Protein AF-A0A431E333-F1 (afdb_monomer_lite)

Structure (mmCIF, N/CA/C/O backbone):
data_AF-A0A431E333-F1
#
_entry.id   AF-A0A431E333-F1
#
loop_
_atom_site.group_PDB
_atom_site.id
_atom_site.type_symbol
_atom_site.label_atom_id
_atom_site.label_alt_id
_atom_site.label_comp_id
_atom_site.label_asym_id
_atom_sit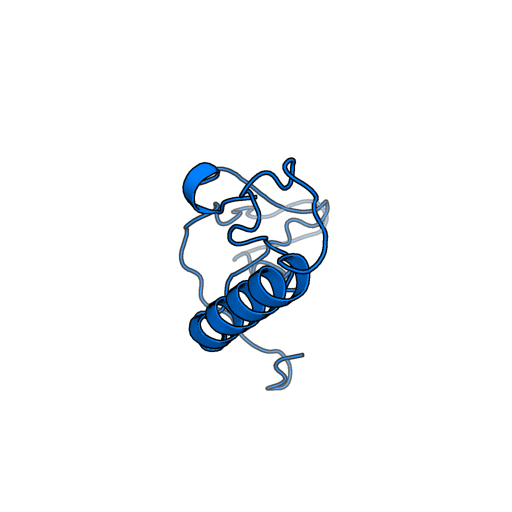e.label_entity_id
_atom_site.label_seq_id
_atom_site.pdbx_PDB_ins_code
_atom_site.Cartn_x
_atom_site.Cartn_y
_atom_site.Cartn_z
_atom_site.occupancy
_atom_site.B_iso_or_equiv
_atom_site.auth_seq_id
_atom_site.auth_comp_id
_atom_site.auth_asym_id
_atom_site.auth_atom_id
_atom_site.pdbx_PDB_model_num
ATOM 1 N N . LYS A 1 1 ? -4.246 5.863 14.102 1.00 56.84 1 LYS A N 1
ATOM 2 C CA . LYS A 1 1 ? -3.988 7.198 13.506 1.00 56.84 1 LYS A CA 1
ATOM 3 C C . LYS A 1 1 ? -4.906 7.312 12.306 1.00 56.84 1 LYS A C 1
ATOM 5 O O . LYS A 1 1 ? -4.939 6.356 11.547 1.00 56.84 1 LYS A O 1
ATOM 10 N N . ASP A 1 2 ? -5.633 8.414 12.153 1.00 65.75 2 ASP A N 1
ATOM 11 C CA . ASP A 1 2 ? -6.585 8.561 11.051 1.00 65.75 2 ASP A CA 1
ATOM 12 C C . ASP A 1 2 ? -5.867 8.695 9.695 1.00 65.75 2 ASP A C 1
ATOM 14 O O . ASP A 1 2 ? -5.075 9.621 9.508 1.00 65.75 2 ASP A O 1
ATOM 18 N N . ILE A 1 3 ? -6.151 7.790 8.752 1.00 68.19 3 ILE A N 1
ATOM 19 C CA . ILE A 1 3 ? -5.565 7.791 7.399 1.00 68.19 3 ILE A CA 1
ATOM 20 C C . ILE A 1 3 ? -5.853 9.085 6.638 1.00 68.19 3 ILE A C 1
ATOM 22 O O . ILE A 1 3 ? -5.023 9.537 5.852 1.00 68.19 3 ILE A O 1
ATOM 26 N N . GLU A 1 4 ? -7.007 9.709 6.884 1.00 74.88 4 GLU A N 1
ATOM 27 C CA . GLU A 1 4 ? -7.393 10.938 6.192 1.00 74.88 4 GLU A CA 1
ATOM 28 C C . GLU A 1 4 ? -6.539 12.120 6.655 1.00 74.88 4 GLU A C 1
ATOM 30 O O . GLU A 1 4 ? -6.183 12.985 5.857 1.00 74.88 4 GLU A O 1
ATOM 35 N N . SER A 1 5 ? -6.130 12.118 7.926 1.00 81.75 5 SER A N 1
ATOM 36 C CA . SER A 1 5 ? -5.243 13.144 8.482 1.00 81.75 5 SER A CA 1
ATOM 37 C C . SER A 1 5 ? -3.808 13.070 7.944 1.00 81.75 5 SER A C 1
ATOM 39 O O . SER A 1 5 ? -3.089 14.067 7.981 1.00 81.75 5 SER A O 1
ATOM 41 N N . GLU A 1 6 ? -3.394 11.914 7.417 1.00 83.88 6 GLU A N 1
ATOM 42 C CA . GLU A 1 6 ? -2.047 11.677 6.887 1.00 83.88 6 GLU A CA 1
ATOM 43 C C . GLU A 1 6 ? -2.019 11.576 5.350 1.00 83.88 6 GLU A C 1
ATOM 45 O O . GLU A 1 6 ? -1.005 11.175 4.772 1.00 83.88 6 GLU A O 1
ATOM 50 N N . ARG A 1 7 ? -3.100 11.964 4.659 1.00 87.31 7 ARG A N 1
ATOM 51 C CA . ARG A 1 7 ? -3.162 11.981 3.189 1.00 87.31 7 ARG A CA 1
ATOM 52 C C . ARG A 1 7 ? -1.956 12.676 2.568 1.00 87.31 7 ARG A C 1
ATOM 54 O O . ARG A 1 7 ? -1.494 13.710 3.048 1.00 87.31 7 ARG A O 1
ATOM 61 N N . ASN A 1 8 ? -1.487 12.130 1.447 1.00 91.06 8 ASN A N 1
ATOM 62 C CA . ASN A 1 8 ? -0.357 12.654 0.677 1.00 91.06 8 ASN A CA 1
ATOM 63 C C . ASN A 1 8 ? 0.981 12.685 1.453 1.00 91.06 8 ASN A C 1
ATOM 65 O O . ASN A 1 8 ? 1.946 13.306 1.003 1.00 91.06 8 ASN A O 1
ATOM 69 N N . THR A 1 9 ? 1.067 12.007 2.601 1.00 93.00 9 THR A N 1
ATOM 70 C CA . THR A 1 9 ? 2.334 11.757 3.297 1.00 93.00 9 THR A CA 1
ATOM 71 C C . THR A 1 9 ? 2.887 10.376 2.941 1.00 93.00 9 THR A C 1
ATOM 73 O O . THR A 1 9 ? 2.218 9.563 2.298 1.00 93.00 9 THR A O 1
ATOM 76 N N . ILE A 1 10 ? 4.146 10.127 3.304 1.00 92.44 10 ILE A N 1
ATOM 77 C CA . ILE A 1 10 ? 4.838 8.864 3.033 1.00 92.44 10 ILE A CA 1
ATOM 78 C C . ILE A 1 10 ? 4.897 8.058 4.329 1.00 92.44 10 ILE A C 1
ATOM 80 O O . ILE A 1 10 ? 5.399 8.548 5.341 1.00 92.44 10 ILE A O 1
ATOM 84 N N . TYR A 1 11 ? 4.440 6.808 4.270 1.00 91.50 11 TYR A N 1
ATOM 85 C CA . TYR A 1 11 ? 4.563 5.846 5.359 1.00 91.50 11 TYR A CA 1
ATOM 86 C C . TYR A 1 11 ? 5.111 4.520 4.827 1.00 91.50 11 TYR A C 1
ATOM 88 O O . TYR A 1 11 ? 4.426 3.781 4.122 1.00 91.50 11 TYR A O 1
ATOM 96 N N . THR A 1 12 ? 6.376 4.252 5.146 1.00 92.56 12 THR A N 1
ATOM 97 C CA . THR A 1 12 ? 7.148 3.106 4.656 1.00 92.56 12 THR A CA 1
ATOM 98 C C . THR A 1 12 ? 8.134 2.629 5.718 1.00 92.56 12 THR A C 1
ATOM 100 O O . THR A 1 12 ? 8.490 3.391 6.618 1.00 92.56 12 THR A O 1
ATOM 103 N N . ASP A 1 13 ? 8.597 1.388 5.601 1.00 92.75 13 ASP A N 1
ATOM 104 C CA . ASP A 1 13 ? 9.739 0.877 6.362 1.00 92.75 13 ASP A CA 1
ATOM 105 C C . ASP A 1 13 ? 11.085 1.074 5.630 1.00 92.75 13 ASP A C 1
ATOM 107 O O . ASP A 1 13 ? 11.140 1.675 4.552 1.00 92.75 13 ASP A O 1
ATOM 111 N N . GLU A 1 14 ? 12.168 0.540 6.209 1.00 92.38 14 GLU A N 1
ATOM 112 C CA . GLU A 1 14 ? 13.542 0.605 5.675 1.00 92.38 14 GLU A CA 1
ATOM 113 C C . GLU A 1 14 ? 13.709 -0.053 4.293 1.00 92.38 14 GLU A C 1
ATOM 115 O O . GLU A 1 14 ? 14.686 0.207 3.592 1.00 92.38 14 GLU A O 1
ATOM 120 N N . HIS A 1 15 ? 12.756 -0.890 3.878 1.00 91.50 15 HIS A N 1
ATOM 121 C CA . HIS A 1 15 ? 12.779 -1.611 2.608 1.00 91.50 15 HIS A CA 1
ATOM 122 C C . HIS A 1 15 ? 11.843 -1.008 1.554 1.00 91.50 15 HIS A C 1
ATOM 124 O O . HIS A 1 15 ? 11.642 -1.617 0.502 1.00 91.50 15 HIS A O 1
ATOM 130 N N . GLY A 1 16 ? 11.257 0.166 1.807 1.00 91.62 16 GLY A N 1
ATOM 131 C CA . GLY A 1 16 ? 10.318 0.779 0.866 1.00 91.62 16 GLY A CA 1
ATOM 132 C C . GLY A 1 16 ? 8.956 0.074 0.821 1.00 91.62 16 GLY A C 1
ATOM 133 O O . GLY A 1 16 ? 8.215 0.250 -0.148 1.00 91.62 16 GLY A O 1
ATOM 134 N N . ARG A 1 17 ? 8.642 -0.777 1.809 1.00 93.94 17 ARG A N 1
ATOM 135 C CA . ARG A 1 17 ? 7.364 -1.490 1.878 1.00 93.94 17 ARG A CA 1
ATOM 136 C C . ARG A 1 17 ? 6.288 -0.584 2.453 1.00 93.94 17 ARG A C 1
ATOM 138 O O . ARG A 1 17 ? 6.534 0.172 3.390 1.00 93.94 17 ARG A O 1
ATOM 145 N N . VAL A 1 18 ? 5.069 -0.730 1.950 1.00 93.69 18 VAL A N 1
ATOM 146 C CA . VAL A 1 18 ? 3.916 0.096 2.334 1.00 93.69 18 VAL A CA 1
ATOM 147 C C . VAL A 1 18 ? 2.839 -0.735 3.015 1.00 93.69 18 VAL A C 1
ATOM 149 O O . VAL A 1 18 ? 2.828 -1.961 2.927 1.00 93.69 18 VAL A O 1
ATOM 152 N N . LYS A 1 19 ? 1.913 -0.061 3.691 1.00 91.56 19 LYS A N 1
ATOM 153 C CA . LYS A 1 19 ? 0.682 -0.677 4.188 1.00 91.56 19 LYS A CA 1
ATOM 154 C C . LYS A 1 19 ? -0.494 -0.218 3.345 1.00 91.56 19 LYS A C 1
ATOM 156 O O . LYS A 1 19 ? -0.542 0.941 2.944 1.00 91.56 19 LYS A O 1
ATOM 161 N N . VAL A 1 20 ? -1.432 -1.122 3.088 1.00 89.44 20 VAL A N 1
AT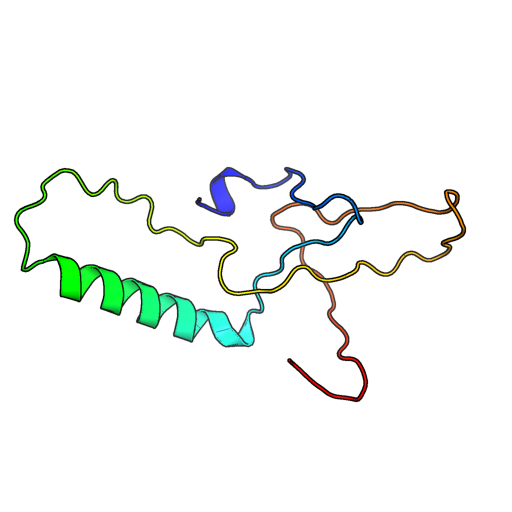OM 162 C CA . VAL A 1 20 ? -2.556 -0.875 2.181 1.00 89.44 20 VAL A CA 1
ATOM 163 C C . VAL A 1 20 ? -3.835 -1.327 2.849 1.00 89.44 20 VAL A C 1
ATOM 165 O O . VAL A 1 20 ? -3.900 -2.427 3.372 1.00 89.44 20 VAL A O 1
ATOM 168 N N . ARG A 1 21 ? -4.882 -0.509 2.797 1.00 87.25 21 ARG A N 1
ATOM 169 C CA . ARG A 1 21 ? -6.217 -0.925 3.221 1.00 87.25 21 ARG A CA 1
ATOM 170 C C . ARG A 1 21 ? -6.898 -1.666 2.071 1.00 87.25 21 ARG A C 1
ATOM 172 O O . ARG A 1 21 ? -7.261 -1.049 1.074 1.00 87.25 21 ARG A O 1
ATOM 179 N N . ILE A 1 22 ? -7.085 -2.976 2.207 1.00 87.12 22 ILE A N 1
ATOM 180 C CA . ILE A 1 22 ? -7.776 -3.779 1.192 1.00 87.12 22 ILE A CA 1
ATOM 181 C C . ILE A 1 22 ? -9.285 -3.581 1.349 1.00 87.12 22 ILE A C 1
ATOM 183 O O . ILE A 1 22 ? -9.861 -3.899 2.389 1.00 87.12 22 ILE A O 1
ATOM 187 N N . ASN A 1 23 ? -9.935 -3.076 0.300 1.00 84.62 23 ASN A N 1
ATOM 188 C CA . ASN A 1 23 ? -11.347 -2.696 0.362 1.00 84.62 23 ASN A CA 1
ATOM 189 C C . ASN A 1 23 ? -12.294 -3.881 0.636 1.00 84.62 23 ASN A C 1
ATOM 191 O O . ASN A 1 23 ? -13.363 -3.685 1.203 1.00 84.62 23 ASN A O 1
ATOM 195 N N . LEU A 1 24 ? -11.893 -5.114 0.298 1.00 84.56 24 LEU A N 1
ATOM 196 C CA . LEU A 1 24 ? -12.662 -6.331 0.593 1.00 84.56 24 LEU A CA 1
ATOM 197 C C . LEU A 1 24 ? -12.953 -6.500 2.096 1.00 84.56 24 LEU A C 1
ATOM 199 O O . LEU A 1 24 ? -14.014 -6.999 2.462 1.00 84.56 24 LEU A O 1
ATOM 203 N N . TYR A 1 25 ? -12.048 -6.033 2.960 1.00 80.94 25 TYR A N 1
ATOM 204 C CA . TYR A 1 25 ? -12.171 -6.140 4.416 1.00 80.94 25 TYR A CA 1
ATOM 205 C C . TYR A 1 25 ? -12.701 -4.858 5.077 1.00 80.94 25 TYR A C 1
ATOM 207 O O . TYR A 1 25 ? -12.770 -4.782 6.302 1.00 80.94 25 TYR A O 1
ATOM 215 N N . ALA A 1 26 ? -13.116 -3.856 4.291 1.00 79.81 26 ALA A N 1
ATOM 216 C CA . ALA A 1 26 ? -13.568 -2.561 4.802 1.00 79.81 26 ALA A CA 1
ATOM 217 C C . ALA A 1 26 ? -14.776 -2.670 5.745 1.00 79.81 26 ALA A C 1
ATOM 219 O O . ALA A 1 26 ? -14.854 -1.933 6.724 1.00 79.81 26 ALA A O 1
ATOM 220 N N . ASN A 1 27 ? -15.698 -3.595 5.462 1.00 80.50 27 ASN A N 1
ATOM 221 C CA . ASN A 1 27 ? -16.882 -3.806 6.297 1.00 80.50 27 ASN A CA 1
ATOM 222 C C . ASN A 1 27 ? -16.527 -4.506 7.616 1.00 80.50 27 ASN A C 1
ATOM 224 O O . ASN A 1 27 ? -17.082 -4.168 8.656 1.00 80.50 27 ASN A O 1
ATOM 228 N N . GLN A 1 28 ? -15.593 -5.465 7.586 1.00 78.56 28 GLN A N 1
ATOM 229 C CA . GLN A 1 28 ? -15.143 -6.149 8.800 1.00 78.56 28 GLN A CA 1
ATOM 230 C C . GLN A 1 28 ? -14.415 -5.174 9.733 1.00 78.56 28 GLN A C 1
ATOM 232 O O . GLN A 1 28 ? -14.673 -5.171 10.930 1.00 78.56 28 GLN A O 1
ATOM 237 N N . GLU A 1 29 ? -13.598 -4.277 9.174 1.00 76.38 29 GLU A N 1
ATOM 238 C CA . 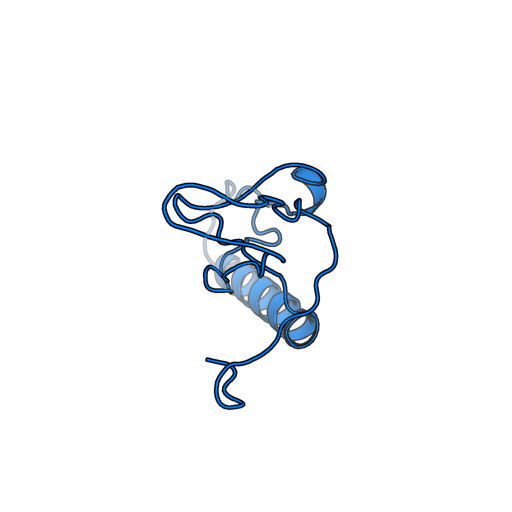GLU A 1 29 ? -12.952 -3.191 9.919 1.00 76.38 29 GLU A CA 1
ATOM 239 C C . GLU A 1 29 ? -13.977 -2.309 10.661 1.00 76.38 29 GLU A C 1
ATOM 241 O O . GLU A 1 29 ? -13.760 -1.940 11.813 1.00 76.38 29 GLU A O 1
ATOM 246 N N . GLU A 1 30 ? -15.108 -1.972 10.032 1.00 76.81 30 GLU A N 1
ATOM 247 C CA . GLU A 1 30 ? -16.174 -1.189 10.676 1.00 76.81 30 GLU A CA 1
ATOM 248 C C . GLU A 1 30 ? -16.820 -1.944 11.849 1.00 76.81 30 GLU A C 1
ATOM 250 O O . GLU A 1 30 ? -17.030 -1.371 12.922 1.00 76.81 30 GLU A O 1
ATOM 255 N N . LEU A 1 31 ? -17.090 -3.240 11.673 1.00 76.75 31 LEU A N 1
ATOM 256 C CA . LEU A 1 31 ? -17.674 -4.091 12.714 1.00 76.75 31 LEU A CA 1
ATOM 257 C C . LEU A 1 31 ? -16.724 -4.306 13.901 1.00 76.75 31 LEU A C 1
ATOM 259 O O . LEU A 1 31 ? -17.157 -4.233 15.057 1.00 76.75 31 LEU A O 1
ATOM 263 N N . ASP A 1 32 ? -15.437 -4.529 13.639 1.00 72.38 32 ASP A N 1
ATOM 264 C CA . ASP A 1 32 ? -14.424 -4.743 14.677 1.00 72.38 32 ASP A CA 1
ATOM 265 C C . ASP A 1 32 ? -14.243 -3.486 15.538 1.00 72.38 32 ASP A C 1
ATOM 267 O O . ASP A 1 32 ? -14.183 -3.567 16.768 1.00 72.38 32 ASP A O 1
ATOM 271 N N . ASN A 1 33 ? -14.254 -2.308 14.906 1.00 70.88 33 ASN A N 1
ATOM 272 C CA . ASN A 1 33 ? -14.190 -1.024 15.603 1.00 70.88 33 ASN A CA 1
ATOM 273 C C . ASN A 1 33 ? -15.414 -0.798 16.504 1.00 70.88 33 ASN A C 1
ATOM 275 O O . ASN A 1 33 ? -15.261 -0.384 17.655 1.00 70.88 33 ASN A O 1
ATOM 279 N N . ASN A 1 34 ? -16.621 -1.111 16.020 1.00 67.75 34 ASN A N 1
ATOM 280 C CA . ASN A 1 34 ? -17.840 -1.003 16.826 1.00 67.75 34 ASN A CA 1
ATOM 281 C C . ASN A 1 34 ? -17.818 -1.957 18.029 1.00 67.75 34 ASN A C 1
ATOM 283 O O . ASN A 1 34 ? -18.192 -1.556 19.131 1.00 67.75 34 ASN A O 1
ATOM 287 N N . THR A 1 35 ? -17.327 -3.185 17.840 1.00 64.94 35 THR A N 1
ATOM 288 C CA . THR A 1 35 ? -17.185 -4.180 18.917 1.00 64.94 35 THR A CA 1
ATOM 289 C C . THR A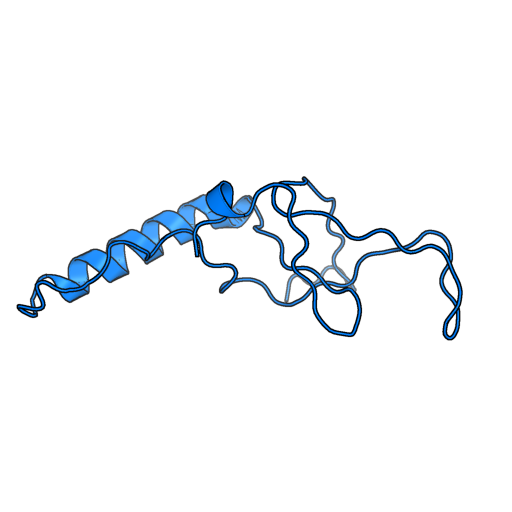 1 35 ? -16.206 -3.714 19.999 1.00 64.94 35 THR A C 1
ATOM 291 O O . THR A 1 35 ? -16.465 -3.882 21.194 1.00 64.94 35 THR A O 1
ATOM 294 N N . PHE A 1 36 ? -15.098 -3.079 19.604 1.00 60.09 36 PHE A N 1
ATOM 295 C CA . PHE A 1 36 ? -14.137 -2.490 20.541 1.00 60.09 36 PHE A CA 1
ATOM 296 C C . PHE A 1 36 ? -14.764 -1.386 21.398 1.00 60.09 36 PHE A C 1
ATOM 298 O O . PHE A 1 36 ? -14.566 -1.371 22.610 1.00 60.09 36 PHE A O 1
ATOM 305 N N . ILE A 1 37 ? -15.567 -0.505 20.793 1.00 60.34 37 ILE A N 1
ATOM 306 C CA . ILE A 1 37 ? -16.245 0.584 21.509 1.00 60.34 37 ILE A CA 1
ATOM 307 C C . ILE A 1 37 ? -17.269 0.033 22.507 1.00 60.34 37 ILE A C 1
ATOM 309 O O . ILE A 1 37 ? -17.349 0.528 23.626 1.00 60.34 37 ILE A O 1
ATOM 313 N N . THR A 1 38 ? -18.033 -1.005 22.149 1.00 57.75 38 THR A N 1
ATOM 314 C CA . THR A 1 38 ? -19.063 -1.561 23.043 1.00 57.75 38 THR A CA 1
ATOM 315 C C . THR A 1 38 ? -18.498 -2.237 24.289 1.00 57.75 38 THR A C 1
ATOM 317 O O . THR A 1 38 ? -19.132 -2.176 25.337 1.00 57.75 38 THR A O 1
ATOM 320 N N . ASN A 1 39 ? -17.307 -2.836 24.202 1.00 56.72 39 ASN A N 1
ATOM 321 C CA . ASN A 1 39 ? -16.667 -3.507 25.338 1.00 56.72 39 ASN A CA 1
ATOM 322 C C . ASN A 1 39 ? -16.020 -2.528 26.339 1.00 56.72 39 ASN A C 1
ATOM 324 O O . ASN A 1 39 ? -15.742 -2.914 27.470 1.00 56.72 39 ASN A O 1
ATOM 328 N N . ASP A 1 40 ? -15.789 -1.271 25.945 1.00 54.25 40 ASP A N 1
ATOM 329 C CA . ASP A 1 40 ? -15.178 -0.242 26.803 1.00 54.25 40 ASP A CA 1
ATOM 330 C C . ASP A 1 40 ? -16.214 0.549 27.630 1.00 54.25 40 ASP A C 1
ATOM 332 O O . ASP A 1 40 ? -15.869 1.224 28.599 1.00 54.25 40 ASP A O 1
ATOM 336 N N . ILE A 1 41 ? -17.507 0.444 27.292 1.00 58.91 41 ILE A N 1
ATOM 337 C CA . ILE A 1 41 ? -18.600 1.169 27.971 1.00 58.91 41 ILE A CA 1
ATOM 338 C C . ILE A 1 41 ? -18.768 0.722 29.439 1.00 58.91 41 ILE A C 1
ATOM 340 O O . ILE A 1 41 ? -19.245 1.502 30.263 1.00 58.91 41 ILE A O 1
ATOM 344 N N . ASP A 1 42 ? -18.302 -0.476 29.803 1.00 54.97 42 ASP A N 1
ATOM 345 C CA . ASP A 1 42 ? -18.375 -0.997 31.175 1.00 54.97 42 ASP A CA 1
ATOM 346 C C . ASP A 1 42 ? -17.253 -0.489 32.108 1.00 54.97 42 ASP A C 1
ATOM 348 O O . ASP A 1 42 ? -17.297 -0.726 33.319 1.00 54.97 42 ASP A O 1
ATOM 352 N N . THR A 1 43 ? -16.269 0.266 31.599 1.00 52.53 43 THR A N 1
ATOM 353 C CA . THR A 1 43 ? -15.179 0.821 32.417 1.00 52.53 43 THR A CA 1
ATOM 354 C C . THR A 1 43 ? -15.230 2.346 32.377 1.00 52.53 43 THR A C 1
ATOM 356 O O . THR A 1 43 ? -14.963 2.959 31.353 1.00 52.53 43 THR A O 1
ATOM 359 N N . ASN A 1 44 ? -15.560 2.988 33.505 1.00 51.56 44 ASN A N 1
ATOM 360 C CA . ASN A 1 44 ? -15.563 4.449 33.681 1.00 51.56 44 ASN A CA 1
ATOM 361 C C . ASN A 1 44 ? -14.169 5.072 33.429 1.00 51.56 44 ASN A C 1
ATOM 363 O O . ASN A 1 44 ? -13.463 5.441 34.367 1.00 51.56 44 ASN A O 1
ATOM 367 N N . SER A 1 45 ? -13.761 5.206 32.170 1.00 49.22 45 SER A N 1
ATOM 368 C CA . SER A 1 45 ? -12.524 5.858 31.753 1.00 49.22 45 SER A CA 1
ATOM 369 C C . SER A 1 45 ? -12.869 6.983 30.786 1.00 49.22 45 SER A C 1
ATOM 371 O O . SER A 1 45 ? -12.862 6.844 29.566 1.00 49.22 45 SER A O 1
ATOM 373 N N . SER A 1 46 ? -13.176 8.148 31.351 1.00 48.94 46 SER A N 1
ATOM 374 C CA . SER A 1 46 ? -13.495 9.391 30.641 1.00 48.94 46 SER A CA 1
ATOM 375 C C . SER A 1 46 ? -12.294 10.023 29.910 1.00 48.94 46 SER A C 1
ATOM 377 O O . SER A 1 46 ? -12.244 11.239 29.751 1.00 48.94 46 SER A O 1
ATOM 379 N N . ASN A 1 47 ? -11.296 9.232 29.513 1.00 50.09 47 ASN A N 1
ATOM 380 C CA . ASN A 1 47 ? -10.087 9.685 28.822 1.00 50.09 47 ASN A CA 1
ATOM 381 C C . ASN A 1 47 ? -9.708 8.777 27.648 1.00 50.09 47 ASN A C 1
ATOM 383 O O . ASN A 1 47 ? -8.541 8.722 27.257 1.00 50.09 47 ASN A O 1
ATOM 387 N N . LEU A 1 48 ? -10.670 8.075 27.051 1.00 53.06 48 LEU A N 1
ATOM 388 C CA . LEU A 1 48 ? -10.404 7.401 25.792 1.00 53.06 48 LEU A CA 1
ATOM 389 C C . LEU A 1 48 ? -10.595 8.398 24.651 1.00 53.06 48 LEU A C 1
ATOM 391 O O . LEU A 1 48 ? -11.682 8.582 24.111 1.00 53.06 48 LEU A O 1
ATOM 395 N N . SER A 1 49 ? -9.503 9.112 24.361 1.00 46.00 49 SER A N 1
ATOM 396 C CA . SER A 1 49 ? -9.322 9.878 23.131 1.00 46.00 49 SER A CA 1
ATOM 397 C C . SER A 1 49 ? -9.913 9.075 21.985 1.00 46.00 49 SER A C 1
ATOM 399 O O . SER A 1 49 ? -9.490 7.944 21.752 1.00 46.00 49 SER A O 1
ATOM 401 N N . SER A 1 50 ? -10.888 9.655 21.289 1.00 46.22 50 SER A N 1
ATOM 402 C CA . SER A 1 50 ? -11.661 9.006 20.236 1.00 46.22 50 SER A CA 1
ATOM 403 C C . SER A 1 50 ? -10.821 8.599 19.020 1.00 46.22 50 SER A C 1
ATOM 405 O O . SER A 1 50 ? -11.377 8.297 17.985 1.00 46.22 50 SER A O 1
ATOM 407 N N . ASN A 1 51 ? -9.492 8.536 19.119 1.00 46.38 51 ASN A N 1
ATOM 408 C CA . ASN A 1 51 ? -8.534 8.283 18.052 1.00 46.38 51 ASN A CA 1
ATOM 409 C C . ASN A 1 51 ? -8.460 6.828 17.545 1.00 46.38 51 ASN A C 1
ATOM 411 O O . ASN A 1 51 ? -7.479 6.471 16.884 1.00 46.38 51 ASN A O 1
ATOM 415 N N . THR A 1 52 ? -9.485 6.003 17.789 1.00 48.22 52 THR A N 1
ATOM 416 C CA . THR A 1 52 ? -9.626 4.604 17.315 1.00 48.22 52 THR A CA 1
ATOM 417 C C . THR A 1 52 ? -9.841 4.519 15.795 1.00 48.22 52 THR A C 1
ATOM 419 O O . THR A 1 52 ? -10.381 3.560 15.259 1.00 48.22 52 THR A O 1
ATOM 422 N N . TYR A 1 53 ? -9.441 5.552 15.061 1.00 49.59 53 TYR A N 1
ATOM 423 C CA . TYR A 1 53 ? -9.641 5.665 13.633 1.00 49.59 53 TYR A CA 1
ATOM 424 C C . TYR A 1 53 ? -8.556 4.888 12.890 1.00 49.59 53 TYR A C 1
ATOM 426 O O . TYR A 1 53 ? -7.358 5.167 13.047 1.00 49.59 53 TYR A O 1
ATOM 434 N N . LYS A 1 54 ? -9.022 3.952 12.056 1.00 52.91 54 LYS A N 1
ATOM 435 C CA . LYS A 1 54 ? -8.413 3.547 10.778 1.00 52.91 54 LYS A CA 1
ATOM 436 C C . LYS A 1 54 ? -6.924 3.279 10.855 1.00 52.91 54 LYS A C 1
ATOM 438 O O . LYS A 1 54 ? -6.136 3.767 10.052 1.00 52.91 54 LYS A O 1
ATOM 443 N N . SER A 1 55 ? -6.503 2.567 11.885 1.00 52.91 55 SER A N 1
ATOM 444 C CA . SER A 1 55 ? -5.084 2.355 12.043 1.00 52.91 55 SER A CA 1
ATOM 445 C C . SER A 1 55 ? -4.568 1.427 10.949 1.00 52.91 55 SER A C 1
ATOM 447 O O . SER A 1 55 ? -5.255 0.488 10.555 1.00 52.91 55 SER A O 1
ATOM 449 N N . TYR A 1 56 ? -3.330 1.638 10.500 1.00 53.81 56 TYR A N 1
ATOM 450 C CA . TYR A 1 56 ? -2.610 0.761 9.566 1.00 53.81 56 TYR A CA 1
ATOM 451 C C . TYR A 1 56 ? -2.351 -0.659 10.128 1.00 53.81 56 TYR A C 1
ATOM 453 O O . TYR A 1 56 ? -1.313 -1.267 9.862 1.00 53.81 56 TYR A O 1
ATOM 461 N N . HIS A 1 57 ? -3.178 -1.160 11.040 1.00 56.34 57 HIS A N 1
ATOM 462 C CA . HIS A 1 57 ? -2.839 -2.260 11.934 1.00 56.34 57 HIS A CA 1
ATOM 463 C C . HIS A 1 57 ? -3.268 -3.632 11.427 1.00 56.34 57 HIS A C 1
ATOM 465 O O . HIS A 1 57 ? -2.806 -4.615 11.994 1.00 56.34 57 HIS A O 1
ATOM 471 N N . HIS A 1 58 ? -4.038 -3.723 10.342 1.00 67.94 58 HIS A N 1
ATOM 472 C CA . HIS A 1 58 ? -4.536 -5.019 9.871 1.00 67.94 58 HIS A CA 1
ATOM 473 C C . HIS A 1 58 ? -3.825 -5.575 8.640 1.00 67.94 58 HIS A C 1
ATOM 475 O O . HIS A 1 58 ? -4.121 -6.696 8.249 1.00 67.94 58 HIS A O 1
ATOM 481 N N . THR A 1 59 ? -2.874 -4.845 8.045 1.00 81.56 59 THR A N 1
ATOM 482 C CA . THR A 1 59 ? -2.131 -5.355 6.884 1.00 81.56 59 THR A CA 1
ATOM 483 C C . THR A 1 59 ? -0.628 -5.426 7.140 1.00 81.56 59 THR A C 1
ATOM 485 O O . THR A 1 59 ? -0.058 -4.493 7.732 1.00 81.56 59 THR A O 1
ATOM 488 N N . PRO A 1 60 ? 0.042 -6.492 6.667 1.00 89.56 60 PRO A N 1
ATOM 489 C CA . PRO A 1 60 ? 1.494 -6.562 6.681 1.00 89.56 60 PRO A CA 1
ATOM 490 C C . PRO A 1 60 ? 2.104 -5.479 5.779 1.00 89.56 60 PRO A C 1
ATOM 492 O O . PRO A 1 60 ? 1.422 -4.818 4.992 1.00 89.56 60 PRO A O 1
ATOM 495 N N . PHE A 1 61 ? 3.413 -5.279 5.916 1.00 93.19 61 PHE A N 1
ATOM 496 C CA . PHE A 1 61 ? 4.174 -4.433 5.002 1.00 93.19 61 PHE A CA 1
ATOM 497 C C . PHE A 1 61 ? 4.359 -5.147 3.656 1.00 93.19 61 PHE A C 1
ATOM 499 O O . PHE A 1 61 ? 5.028 -6.180 3.585 1.00 93.19 61 PHE A O 1
ATOM 506 N N . LEU A 1 62 ? 3.801 -4.568 2.593 1.00 94.19 62 LEU A N 1
ATOM 507 C CA . LEU A 1 62 ? 3.812 -5.096 1.231 1.00 94.19 62 LEU A CA 1
ATOM 508 C C . LEU A 1 62 ? 4.929 -4.461 0.401 1.00 94.19 62 LEU A C 1
ATOM 510 O O . LEU A 1 62 ? 5.169 -3.254 0.468 1.00 94.19 62 LEU A O 1
ATOM 514 N N . ARG A 1 63 ? 5.615 -5.274 -0.408 1.00 94.81 63 ARG A N 1
ATOM 515 C CA . ARG A 1 63 ? 6.636 -4.785 -1.346 1.00 94.81 63 ARG A CA 1
ATOM 516 C C . ARG A 1 63 ? 5.983 -4.056 -2.515 1.00 94.81 63 ARG A C 1
ATOM 518 O O . ARG A 1 63 ? 4.993 -4.524 -3.065 1.00 94.81 63 ARG A O 1
ATOM 525 N N . VAL A 1 64 ? 6.591 -2.945 -2.920 1.00 94.31 64 VAL A N 1
ATOM 526 C CA . VAL A 1 64 ? 6.199 -2.200 -4.119 1.00 94.31 64 VAL A CA 1
ATOM 527 C C . VAL A 1 64 ? 7.024 -2.703 -5.299 1.00 94.31 64 VAL A C 1
ATOM 529 O O . VAL A 1 64 ? 8.251 -2.771 -5.222 1.00 94.31 64 VAL A O 1
ATOM 532 N N . ALA A 1 65 ? 6.359 -3.058 -6.396 1.00 93.50 65 ALA A N 1
ATOM 533 C CA . ALA A 1 65 ? 7.038 -3.417 -7.633 1.00 93.50 65 ALA A CA 1
ATOM 534 C C . ALA A 1 65 ? 7.552 -2.150 -8.332 1.00 93.50 65 ALA A C 1
ATOM 536 O O . ALA A 1 65 ? 6.766 -1.277 -8.700 1.00 93.50 65 ALA A O 1
ATOM 537 N N . SER A 1 66 ? 8.866 -2.049 -8.534 1.00 91.56 66 SER A N 1
ATOM 538 C CA . SER A 1 66 ? 9.461 -1.020 -9.388 1.00 91.56 66 SER A CA 1
ATOM 539 C C . SER A 1 66 ? 9.822 -1.600 -10.754 1.00 91.56 66 SER A C 1
ATOM 541 O O . SER A 1 66 ? 10.151 -2.779 -10.879 1.00 91.56 66 SER A O 1
ATOM 543 N N . SER A 1 67 ? 9.775 -0.768 -11.797 1.00 92.38 67 SER A N 1
ATOM 544 C CA . SER A 1 67 ? 10.061 -1.213 -13.168 1.00 92.38 67 SER A CA 1
ATOM 545 C C . SER A 1 67 ? 11.487 -1.744 -13.337 1.00 92.38 67 SER A C 1
ATOM 547 O O . SER A 1 67 ? 11.723 -2.626 -14.155 1.00 92.38 67 SER A O 1
ATOM 549 N N . ILE A 1 68 ? 12.444 -1.180 -12.591 1.00 93.44 68 ILE A N 1
ATOM 550 C CA . ILE A 1 68 ? 13.849 -1.595 -12.571 1.00 93.44 68 ILE A CA 1
ATOM 551 C C . ILE A 1 68 ? 14.365 -1.438 -11.139 1.00 93.44 68 ILE A C 1
ATOM 553 O O . ILE A 1 68 ? 14.360 -0.327 -10.604 1.00 93.44 68 ILE A O 1
ATOM 557 N N . ALA A 1 69 ? 14.860 -2.529 -10.554 1.00 90.69 69 ALA A N 1
ATOM 558 C CA . ALA A 1 69 ? 15.551 -2.547 -9.268 1.00 90.69 69 ALA A CA 1
ATOM 559 C C . ALA A 1 69 ? 16.857 -3.341 -9.372 1.00 90.69 69 ALA A C 1
ATOM 561 O O . ALA A 1 69 ? 16.931 -4.366 -10.046 1.00 90.69 69 ALA A O 1
ATOM 562 N N . SER A 1 70 ? 17.885 -2.863 -8.685 1.00 91.25 70 SER A N 1
ATOM 563 C CA . SER A 1 70 ? 19.201 -3.478 -8.558 1.00 91.25 70 SER A CA 1
ATOM 564 C C . SER A 1 70 ? 19.744 -3.240 -7.145 1.00 91.25 70 SER A C 1
ATOM 566 O O . SER A 1 70 ? 19.118 -2.589 -6.306 1.00 91.25 70 SER A O 1
ATOM 568 N N . ASN A 1 71 ? 20.932 -3.769 -6.873 1.00 91.06 71 ASN A N 1
ATOM 569 C CA . ASN A 1 71 ? 21.640 -3.583 -5.617 1.00 91.06 71 ASN A CA 1
ATOM 570 C C . ASN A 1 71 ? 21.992 -2.091 -5.429 1.00 91.06 71 ASN A C 1
ATOM 572 O O . ASN A 1 71 ? 22.868 -1.570 -6.116 1.00 91.06 71 ASN A O 1
ATOM 576 N N . HIS A 1 72 ? 21.273 -1.404 -4.534 1.00 89.88 72 HIS A N 1
ATOM 577 C CA . HIS A 1 72 ? 21.396 0.038 -4.252 1.00 89.88 72 HIS A CA 1
ATOM 578 C C . HIS A 1 72 ? 21.237 0.972 -5.477 1.00 89.88 72 HIS A C 1
ATOM 580 O O . HIS A 1 72 ? 21.714 2.105 -5.463 1.00 89.88 72 HIS A O 1
ATOM 586 N N . SER A 1 73 ? 20.571 0.531 -6.549 1.00 92.62 73 SER A N 1
ATOM 587 C CA . SER A 1 73 ? 20.319 1.350 -7.745 1.00 92.62 73 SER A CA 1
ATOM 588 C C . SER A 1 73 ? 19.016 0.935 -8.427 1.00 92.62 73 SER A C 1
ATOM 590 O O . SER A 1 73 ? 18.651 -0.235 -8.388 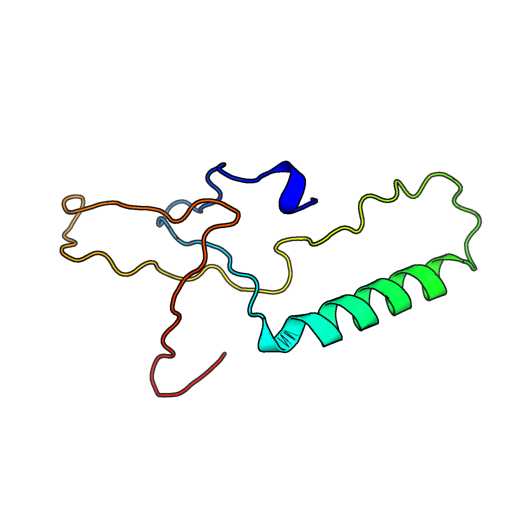1.00 92.62 73 SER A O 1
ATOM 592 N N . GLY A 1 74 ? 18.307 1.869 -9.059 1.00 92.31 74 GLY A N 1
ATOM 593 C CA . GLY A 1 74 ? 17.057 1.593 -9.770 1.00 92.31 74 GLY A CA 1
ATOM 594 C C . GLY A 1 74 ? 16.051 2.734 -9.668 1.00 92.31 74 GLY A C 1
ATOM 595 O O . GLY A 1 74 ? 16.358 3.809 -9.151 1.00 92.31 74 GLY A O 1
ATOM 596 N N . PHE A 1 75 ? 14.839 2.492 -10.163 1.00 92.69 75 PHE A N 1
ATOM 597 C CA . PHE A 1 75 ? 13.722 3.410 -9.977 1.00 92.69 75 PHE A CA 1
ATOM 598 C C . PHE A 1 75 ? 13.103 3.218 -8.598 1.00 92.69 75 PHE A C 1
ATOM 600 O O . PHE A 1 75 ? 12.862 2.092 -8.160 1.00 92.69 75 PHE A O 1
ATOM 607 N N . PHE A 1 76 ? 12.804 4.338 -7.946 1.00 89.62 76 PHE A N 1
ATOM 608 C CA . PHE A 1 76 ? 12.156 4.361 -6.647 1.00 89.62 76 PHE A CA 1
ATOM 609 C C . PHE A 1 76 ? 10.922 5.259 -6.708 1.00 89.62 76 PHE A C 1
ATOM 611 O O . PHE A 1 76 ? 11.018 6.457 -6.973 1.00 89.62 76 PHE A O 1
ATOM 618 N N . HIS A 1 77 ? 9.760 4.660 -6.478 1.00 90.44 77 HIS A N 1
ATOM 619 C CA . HIS A 1 77 ? 8.491 5.351 -6.317 1.00 90.44 77 HIS A CA 1
ATOM 620 C C . HIS A 1 77 ? 7.733 4.667 -5.182 1.00 90.44 77 HIS A C 1
ATOM 622 O O . HIS A 1 77 ? 7.547 3.452 -5.210 1.00 90.44 77 HIS A O 1
ATOM 628 N N . THR A 1 78 ? 7.314 5.447 -4.190 1.00 93.31 78 THR A N 1
ATOM 629 C CA . THR A 1 78 ? 6.557 4.954 -3.037 1.00 93.31 78 THR A CA 1
ATOM 630 C C . THR A 1 78 ? 5.154 5.550 -3.088 1.00 93.31 78 THR A C 1
ATOM 632 O O . THR A 1 78 ? 5.050 6.782 -3.086 1.00 93.31 78 THR A O 1
ATOM 635 N N . PRO A 1 79 ? 4.099 4.715 -3.114 1.00 95.25 79 PRO A N 1
ATOM 636 C CA . PRO A 1 79 ? 2.725 5.178 -2.965 1.00 95.25 79 PRO A CA 1
ATOM 637 C C . PRO A 1 79 ? 2.565 6.011 -1.693 1.00 95.25 79 PRO A C 1
ATOM 639 O O . PRO A 1 79 ? 3.110 5.670 -0.637 1.00 95.25 79 PRO A O 1
ATOM 642 N N . ARG A 1 80 ? 1.838 7.120 -1.793 1.00 93.81 80 ARG A N 1
ATOM 643 C CA . ARG A 1 80 ? 1.520 7.977 -0.652 1.00 93.81 80 ARG A CA 1
ATOM 644 C C . ARG A 1 80 ? 0.237 7.505 0.012 1.00 93.81 80 ARG A C 1
ATOM 646 O O . ARG A 1 80 ? -0.576 6.788 -0.566 1.00 93.81 80 ARG A O 1
ATOM 653 N N . ILE A 1 81 ? 0.037 7.929 1.252 1.00 91.88 81 ILE A N 1
ATOM 654 C CA . ILE A 1 81 ? -1.193 7.627 1.979 1.00 91.88 81 ILE A CA 1
ATOM 655 C C . ILE A 1 81 ? -2.383 8.249 1.243 1.00 91.88 81 ILE A C 1
ATOM 657 O O . ILE A 1 81 ? -2.411 9.456 0.984 1.00 91.88 81 ILE A O 1
ATOM 661 N N . GLY A 1 82 ? -3.368 7.409 0.929 1.00 88.88 82 GLY A N 1
ATOM 662 C CA . GLY A 1 82 ? -4.548 7.775 0.151 1.00 88.88 82 GLY A CA 1
ATOM 663 C C . GLY A 1 82 ? -4.458 7.453 -1.342 1.00 88.88 82 GLY A C 1
ATOM 664 O O . GLY A 1 82 ? -5.478 7.593 -2.014 1.00 88.88 82 GLY A O 1
ATOM 665 N N . ASP A 1 83 ? -3.301 7.012 -1.844 1.00 93.06 83 ASP A N 1
ATOM 666 C CA . ASP A 1 83 ? -3.172 6.516 -3.215 1.00 93.06 83 ASP A CA 1
ATOM 667 C C . ASP A 1 83 ? -3.797 5.116 -3.339 1.00 93.06 83 ASP A C 1
ATOM 669 O O . ASP A 1 83 ? -3.614 4.252 -2.476 1.00 93.06 83 ASP A O 1
ATOM 673 N N . GLU A 1 84 ? -4.522 4.878 -4.432 1.00 93.81 84 GLU A N 1
ATOM 674 C CA . GLU A 1 84 ? -5.008 3.545 -4.792 1.00 93.81 84 GLU A CA 1
ATOM 675 C C . GLU A 1 84 ? -3.896 2.734 -5.461 1.00 93.81 84 GLU A C 1
ATOM 677 O O . GLU A 1 84 ? -3.074 3.262 -6.213 1.00 93.81 84 GLU A O 1
ATOM 682 N N . VAL A 1 85 ? -3.876 1.429 -5.200 1.00 94.12 85 VAL A N 1
ATOM 683 C CA . VAL A 1 85 ? -2.841 0.522 -5.704 1.00 94.12 85 VAL A CA 1
ATOM 684 C C . VAL A 1 85 ? -3.450 -0.784 -6.198 1.00 94.12 85 VAL A C 1
ATOM 686 O O . VAL A 1 85 ? -4.524 -1.196 -5.760 1.00 94.12 85 VAL A O 1
ATOM 689 N N . ILE A 1 86 ? -2.729 -1.457 -7.094 1.00 95.50 86 ILE A N 1
ATOM 690 C CA . ILE A 1 86 ? -3.027 -2.825 -7.523 1.00 95.50 86 ILE A CA 1
ATOM 691 C C . ILE A 1 86 ? -2.149 -3.772 -6.703 1.00 95.50 86 ILE A C 1
ATOM 693 O O . ILE A 1 86 ? -0.944 -3.551 -6.588 1.00 95.50 86 ILE A O 1
ATOM 697 N N . ILE A 1 87 ? -2.754 -4.821 -6.145 1.00 93.19 87 ILE A N 1
ATOM 698 C CA . ILE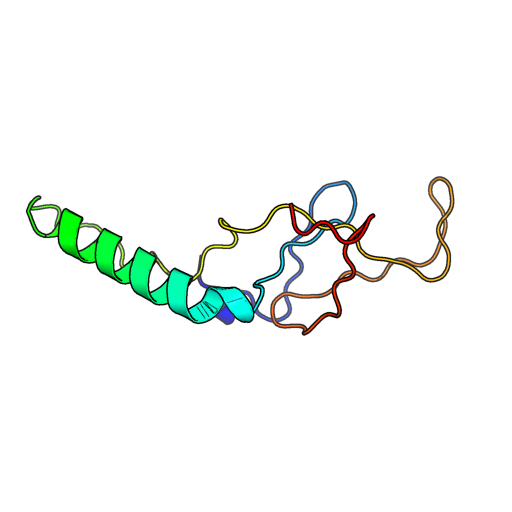 A 1 87 ? -2.064 -5.856 -5.371 1.00 93.19 87 ILE A CA 1
ATOM 699 C C . ILE A 1 87 ? -2.121 -7.164 -6.158 1.00 93.19 87 ILE A C 1
ATOM 701 O O . ILE A 1 87 ? -3.188 -7.552 -6.634 1.00 93.19 87 ILE A O 1
ATOM 705 N N . SER A 1 88 ? -0.977 -7.836 -6.259 1.00 94.62 88 SER A N 1
ATOM 706 C CA . SER A 1 88 ? -0.874 -9.207 -6.756 1.00 94.62 88 SER A CA 1
ATOM 707 C C . SER A 1 88 ? -0.427 -10.122 -5.626 1.00 94.62 88 SER A C 1
ATOM 709 O O . SER A 1 88 ? 0.428 -9.748 -4.821 1.00 94.62 88 SER A O 1
ATOM 711 N N . PHE A 1 89 ? -0.986 -11.322 -5.612 1.00 94.06 89 PHE A N 1
ATOM 712 C CA . PHE A 1 89 ? -0.719 -12.366 -4.633 1.00 94.06 89 PHE A CA 1
ATOM 713 C C . PHE A 1 89 ? 0.283 -13.365 -5.213 1.00 94.06 89 PHE A C 1
ATOM 715 O O . PHE A 1 89 ? 0.207 -13.701 -6.397 1.00 94.06 89 PHE A O 1
ATOM 722 N N . LEU A 1 90 ? 1.275 -13.770 -4.418 1.00 95.19 90 LEU A N 1
ATOM 723 C CA . LEU A 1 90 ? 2.244 -14.781 -4.845 1.00 95.19 90 LEU A CA 1
ATOM 724 C C . LEU A 1 90 ? 1.624 -16.159 -4.636 1.00 95.19 90 LEU A C 1
ATOM 726 O O . LEU A 1 90 ? 0.980 -16.378 -3.621 1.00 95.19 90 LEU A O 1
ATOM 730 N N . ASP A 1 91 ? 1.812 -17.058 -5.602 1.00 96.50 91 ASP A N 1
ATOM 731 C CA . ASP A 1 91 ? 1.288 -18.431 -5.552 1.00 96.50 91 ASP A CA 1
ATOM 732 C C . ASP A 1 91 ? -0.238 -18.519 -5.336 1.00 96.50 91 ASP A C 1
ATOM 734 O O . ASP A 1 91 ? -0.739 -19.489 -4.772 1.00 96.50 91 ASP A O 1
ATOM 738 N N . ASP A 1 92 ? -0.973 -17.501 -5.806 1.00 93.75 92 ASP A N 1
ATOM 739 C CA . ASP A 1 92 ? -2.417 -17.326 -5.587 1.00 93.75 92 ASP A CA 1
ATOM 740 C C . ASP A 1 92 ? -2.824 -17.324 -4.091 1.00 93.75 92 ASP A C 1
ATOM 742 O O . ASP A 1 92 ? -3.975 -17.612 -3.757 1.00 93.75 92 ASP A O 1
ATOM 746 N N . ASP A 1 93 ? -1.891 -16.961 -3.199 1.00 92.81 93 ASP A N 1
ATOM 747 C CA . ASP A 1 93 ? -2.061 -16.939 -1.741 1.00 92.81 93 ASP A CA 1
ATOM 748 C C . ASP A 1 93 ? -2.203 -15.510 -1.180 1.00 92.81 93 ASP A C 1
ATOM 750 O O . ASP A 1 93 ? -1.442 -14.598 -1.519 1.00 92.81 93 ASP A O 1
ATOM 754 N N . ILE A 1 94 ? -3.196 -15.313 -0.311 1.00 88.19 94 ILE A N 1
ATOM 755 C CA . ILE A 1 94 ? -3.587 -14.011 0.247 1.00 88.19 94 ILE A CA 1
ATOM 756 C C . ILE A 1 94 ? -2.887 -13.666 1.576 1.00 88.19 94 ILE A C 1
ATOM 758 O O . ILE A 1 94 ? -3.045 -12.538 2.055 1.00 88.19 94 ILE A O 1
ATOM 762 N N . ASP A 1 95 ? -2.102 -14.594 2.132 1.00 78.50 95 ASP A N 1
ATOM 763 C CA . ASP A 1 95 ? -1.592 -14.562 3.513 1.00 78.50 95 ASP A CA 1
ATOM 764 C C . ASP A 1 95 ? -0.179 -13.952 3.698 1.00 78.50 95 ASP A C 1
ATOM 766 O O . ASP A 1 95 ? 0.759 -14.237 2.913 1.00 78.50 95 ASP A O 1
#

Radius of gyration: 17.04 Å; chains: 1; bounding box: 41×32×47 Å

pLDDT: mean 79.15, std 16.61, range [46.0, 96.5]

InterPro domains:
  IPR006531 Gp5/Type VI secretion system Vgr protein, OB-fold domain [PF04717] (57-94)
  IPR037026 Vgr protein, OB-fold domain superfamily [G3DSA:2.40.50.230] (3-95)

Foldseek 3Di:
DALVVQFPHADADPQLFDQDDDVVCVVVLVVVLVVVVVVCVPPPDPPPDPPSHDDSPPGDGHDDDFPDDDDVDDDDDHDGRPDDDDDDDPPNDPD

Sequence (95 aa):
KDIESERNTIYTDEHGRVKVRINLYANQEELDNNTFITNDIDTNSSNLSSNTYKSYHHTPFLRVASSIASNHSGFFHTPRIGDEVIISFLDDDID

Secondary structure (DSSP, 8-state):
--TTTTTT-----TT--B----GGGHHHHHHHHHHHHHHHTTS--TT--S-----TTSSPPBPPPPSSEETTEE----PPTT-------GGG---

Organism: Campylobacter jejuni (NCBI:txid197)